Protein AF-A0A9D7VPH3-F1 (afdb_monomer)

Radius of gyration: 13.93 Å; Cα contacts (8 Å, |Δi|>4): 37; chains: 1; bounding box: 43×26×34 Å

Sequence (90 aa):
MGGAAGFEFLKGHIAATMALIHGLIAQNALDRHALDAFFTNYLSELPHTRETLALRLVIDQWRQGLRDGQDEHQLRRHFLEVISGGRQGE

Mean predicted aligned error: 7.59 Å

Foldseek 3Di:
DPDPVVLVVVLVVVLVVLVVVLVCVVVVNDDLVVVLVVLVVVLVPDDPDPVCPLVNVLSVLLSVCSVVVHHSVVSSVVSVCVSVVPPDDD

Solvent-accessible surface area (backbone atoms only — not comparable to full-atom values): 5331 Å² total; per-residue (Å²): 146,60,70,66,64,53,49,54,50,50,51,52,51,52,52,53,51,51,50,51,53,46,54,33,37,76,69,70,75,41,60,70,65,63,50,47,51,49,53,52,53,54,59,69,70,46,72,96,43,83,83,42,45,64,58,50,55,54,51,52,55,48,46,47,32,59,74,70,69,55,53,62,72,60,47,53,50,56,51,52,48,58,67,59,58,76,73,75,79,134

Nearest PDB structures (foldseek):
  8x2q-assembly1_A  TM=3.740E-01  e=5.163E+00  Homo sapiens

Structure (mmCIF, N/CA/C/O backbone):
data_AF-A0A9D7VPH3-F1
#
_entry.id   AF-A0A9D7VPH3-F1
#
loop_
_atom_site.group_PDB
_atom_site.id
_atom_site.type_symbol
_atom_site.label_atom_id
_atom_site.label_alt_id
_atom_site.label_comp_id
_atom_site.label_asym_id
_atom_site.label_entity_id
_atom_site.label_seq_id
_atom_site.pdbx_PDB_ins_code
_atom_site.Cartn_x
_atom_site.Cartn_y
_atom_site.Cartn_z
_atom_site.occupancy
_atom_site.B_iso_or_equiv
_atom_site.auth_seq_id
_atom_site.auth_comp_id
_atom_site.auth_asym_id
_atom_site.auth_atom_id
_atom_site.pdbx_PDB_model_num
ATOM 1 N N . MET A 1 1 ? 16.890 12.005 -22.966 1.00 40.19 1 MET A N 1
ATOM 2 C CA . MET A 1 1 ? 16.797 12.810 -21.725 1.00 40.19 1 MET A CA 1
ATOM 3 C C . MET A 1 1 ? 15.407 12.670 -21.078 1.00 40.19 1 MET A C 1
ATOM 5 O O . MET A 1 1 ? 14.695 13.653 -20.970 1.00 40.19 1 MET A O 1
ATOM 9 N N . GLY A 1 2 ? 14.987 11.461 -20.668 1.00 48.56 2 GLY A N 1
ATOM 10 C CA . GLY A 1 2 ? 13.626 11.235 -20.122 1.00 48.56 2 GLY A CA 1
ATOM 11 C C . GLY A 1 2 ? 13.537 10.336 -18.880 1.00 48.56 2 GLY A C 1
ATOM 12 O O . GLY A 1 2 ? 12.492 10.279 -18.246 1.00 48.56 2 GLY A O 1
ATOM 13 N N . GLY A 1 3 ? 14.627 9.660 -18.493 1.00 53.44 3 GLY A N 1
ATOM 14 C CA . GLY A 1 3 ? 14.592 8.655 -17.421 1.00 53.44 3 GLY A CA 1
ATOM 15 C C . GLY A 1 3 ? 14.480 9.223 -16.002 1.00 53.44 3 GLY A C 1
ATOM 16 O O . GLY A 1 3 ? 13.805 8.635 -15.169 1.00 53.44 3 GLY A O 1
ATOM 17 N N . ALA A 1 4 ? 15.102 10.373 -15.720 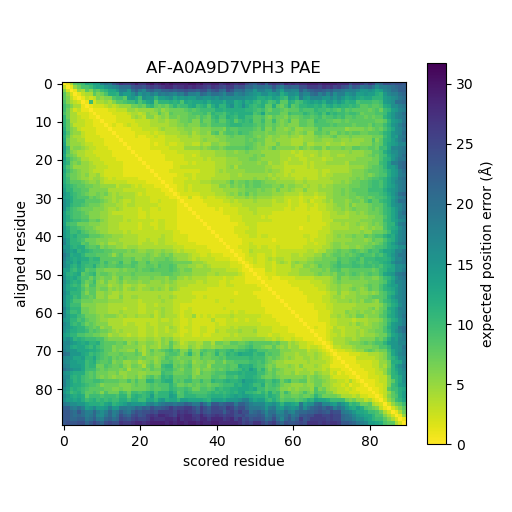1.00 56.44 4 ALA A N 1
ATOM 18 C CA . ALA A 1 4 ? 15.078 10.965 -14.378 1.00 56.44 4 ALA A CA 1
ATOM 19 C C . ALA A 1 4 ? 13.723 11.617 -14.051 1.00 56.44 4 ALA A C 1
ATOM 21 O O . ALA A 1 4 ? 13.161 11.362 -12.993 1.00 56.44 4 ALA A O 1
ATOM 22 N N . ALA A 1 5 ? 13.155 12.390 -14.984 1.00 61.19 5 ALA A N 1
ATOM 23 C CA . ALA A 1 5 ? 11.866 13.054 -14.784 1.00 61.19 5 ALA A CA 1
ATOM 24 C C . ALA A 1 5 ? 10.698 12.057 -14.674 1.00 61.19 5 ALA A C 1
ATOM 26 O O . ALA A 1 5 ? 9.835 12.219 -13.817 1.00 61.19 5 ALA A O 1
ATOM 27 N N . GLY A 1 6 ? 10.696 10.997 -15.494 1.00 62.50 6 GLY A N 1
ATOM 28 C CA . GLY A 1 6 ? 9.684 9.940 -15.404 1.00 62.50 6 GLY A CA 1
ATOM 29 C C . GLY A 1 6 ? 9.754 9.162 -14.087 1.00 62.50 6 GLY A C 1
ATOM 30 O O . GLY A 1 6 ? 8.723 8.828 -13.509 1.00 62.50 6 GLY A O 1
ATOM 31 N N . PHE A 1 7 ? 10.965 8.932 -13.574 1.00 64.69 7 PHE A N 1
ATOM 32 C CA . PHE A 1 7 ? 11.158 8.272 -12.287 1.00 64.69 7 PHE A CA 1
ATOM 33 C C . PHE A 1 7 ? 10.674 9.139 -11.118 1.00 64.69 7 PHE A C 1
ATOM 35 O O . PHE A 1 7 ? 9.910 8.654 -10.292 1.00 64.69 7 PHE A O 1
ATOM 42 N N . GLU A 1 8 ? 11.026 10.427 -11.074 1.00 67.44 8 GLU A N 1
ATOM 43 C CA . GLU A 1 8 ? 10.527 11.349 -10.039 1.00 67.44 8 GLU A CA 1
ATOM 44 C C . GLU A 1 8 ? 8.998 11.521 -10.092 1.00 67.44 8 GLU A C 1
ATOM 46 O O . GLU A 1 8 ? 8.334 11.555 -9.055 1.00 67.44 8 GLU A O 1
ATOM 51 N N . PHE A 1 9 ? 8.410 11.536 -11.291 1.00 69.25 9 PHE A N 1
ATOM 52 C CA . PHE A 1 9 ? 6.956 11.557 -11.464 1.00 69.25 9 PHE A CA 1
ATOM 53 C C . PHE A 1 9 ? 6.277 10.306 -10.887 1.00 69.25 9 PHE A C 1
ATOM 55 O O . PHE A 1 9 ? 5.258 10.419 -10.200 1.00 69.25 9 PHE A O 1
ATOM 62 N N . LEU A 1 10 ? 6.855 9.124 -11.128 1.00 69.81 10 LEU A N 1
ATOM 63 C CA . LEU A 1 10 ? 6.366 7.854 -10.590 1.00 69.81 10 LEU A CA 1
ATOM 64 C C . LEU A 1 10 ? 6.425 7.836 -9.055 1.00 69.81 10 LEU A C 1
ATOM 66 O O . LEU A 1 10 ? 5.451 7.443 -8.412 1.00 69.81 10 LEU A O 1
ATOM 70 N N 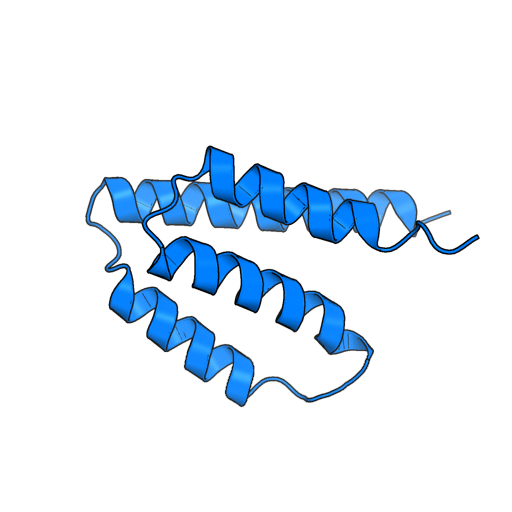. LYS A 1 11 ? 7.519 8.331 -8.459 1.00 69.00 11 LYS A N 1
ATOM 71 C CA . LYS A 1 11 ? 7.631 8.486 -6.998 1.00 69.00 11 LYS A CA 1
ATOM 72 C C . LYS A 1 11 ? 6.538 9.383 -6.439 1.00 69.00 11 LYS A C 1
ATOM 74 O O . LYS A 1 11 ? 5.897 9.020 -5.455 1.00 69.00 11 LYS A O 1
ATOM 79 N N . GLY A 1 12 ? 6.321 10.535 -7.075 1.00 70.12 12 GLY A N 1
ATOM 80 C CA . GLY A 1 12 ? 5.287 11.486 -6.681 1.00 70.12 12 GLY A CA 1
ATOM 81 C C . GLY A 1 12 ? 3.887 10.872 -6.725 1.00 70.12 12 GLY A C 1
ATOM 82 O O . GLY A 1 12 ? 3.125 11.026 -5.773 1.00 70.12 12 GLY A O 1
ATOM 83 N N . HIS A 1 13 ? 3.571 10.115 -7.779 1.00 76.88 13 HIS A N 1
ATOM 84 C CA . HIS A 1 13 ? 2.275 9.442 -7.926 1.00 76.88 13 HIS A CA 1
ATOM 85 C C . HIS A 1 13 ? 2.039 8.373 -6.865 1.00 76.88 13 HIS A C 1
ATOM 87 O O . HIS A 1 13 ? 0.961 8.323 -6.267 1.00 76.88 13 HIS A O 1
ATOM 93 N N . ILE A 1 14 ? 3.045 7.540 -6.597 1.00 72.94 14 ILE A N 1
ATOM 94 C CA . ILE A 1 14 ? 2.936 6.516 -5.560 1.00 72.94 14 ILE A CA 1
ATOM 95 C C . ILE A 1 14 ? 2.779 7.187 -4.191 1.00 72.94 14 ILE A C 1
ATOM 97 O O . ILE A 1 14 ? 1.842 6.864 -3.469 1.00 72.94 14 ILE A O 1
ATOM 101 N N . ALA A 1 15 ? 3.605 8.186 -3.860 1.00 73.56 15 ALA A N 1
ATOM 102 C CA . ALA A 1 15 ? 3.516 8.899 -2.585 1.00 73.56 15 ALA A CA 1
ATOM 103 C C . ALA A 1 15 ? 2.150 9.579 -2.376 1.00 73.56 15 ALA A C 1
ATOM 105 O O . ALA A 1 15 ? 1.593 9.514 -1.281 1.00 73.56 15 ALA A O 1
ATOM 106 N N . ALA A 1 16 ? 1.585 10.201 -3.416 1.00 79.00 16 ALA A N 1
ATOM 107 C CA . ALA A 1 16 ? 0.253 10.802 -3.360 1.00 79.00 16 ALA A CA 1
ATOM 108 C C . ALA A 1 16 ? -0.846 9.750 -3.134 1.00 79.00 16 ALA A C 1
ATOM 110 O O . ALA A 1 16 ? -1.734 9.951 -2.306 1.00 79.00 16 ALA A O 1
ATOM 111 N N . THR A 1 17 ? -0.751 8.610 -3.824 1.00 82.56 17 THR A N 1
ATOM 112 C CA . THR A 1 17 ? -1.689 7.490 -3.664 1.00 82.56 17 THR A CA 1
ATOM 113 C C . THR A 1 17 ? -1.643 6.937 -2.241 1.00 82.56 17 THR A C 1
ATOM 115 O O . THR A 1 17 ? -2.686 6.752 -1.617 1.00 82.56 17 THR A O 1
ATOM 118 N N . MET A 1 18 ? -0.445 6.746 -1.684 1.00 77.31 18 MET A N 1
ATOM 119 C CA . MET A 1 18 ? -0.293 6.238 -0.319 1.00 77.31 18 MET A CA 1
ATOM 120 C C . MET A 1 18 ? -0.832 7.223 0.718 1.00 77.31 18 MET A C 1
ATOM 122 O O . MET A 1 18 ? -1.576 6.819 1.609 1.00 77.31 18 MET A O 1
ATOM 126 N N . ALA A 1 19 ? -0.548 8.518 0.567 1.00 79.81 19 ALA A N 1
ATOM 127 C CA . ALA A 1 19 ? -1.083 9.549 1.455 1.00 79.81 19 ALA A CA 1
ATOM 128 C C . ALA A 1 19 ? -2.619 9.552 1.488 1.00 79.81 19 ALA A C 1
ATOM 130 O O . ALA A 1 19 ? -3.219 9.632 2.561 1.00 79.81 19 ALA A O 1
ATOM 131 N N . LEU A 1 20 ? -3.255 9.411 0.320 1.00 84.12 20 LEU A N 1
ATOM 132 C CA . LEU A 1 20 ? -4.707 9.306 0.212 1.00 84.12 20 LEU A CA 1
ATOM 133 C C . LEU A 1 20 ? -5.234 8.079 0.965 1.00 84.12 20 LEU A C 1
ATOM 135 O O . LEU A 1 20 ? -6.153 8.204 1.771 1.00 84.12 20 LEU A O 1
ATOM 139 N N . ILE A 1 21 ? -4.637 6.907 0.739 1.00 84.38 21 ILE A N 1
ATOM 140 C CA . ILE A 1 21 ? -5.056 5.662 1.391 1.00 84.38 21 ILE A CA 1
ATOM 141 C C . ILE A 1 21 ? -4.919 5.763 2.915 1.00 84.38 21 ILE A C 1
ATOM 143 O O . ILE A 1 21 ? -5.842 5.389 3.637 1.00 84.38 21 ILE A O 1
ATOM 147 N N . HIS A 1 22 ? -3.824 6.336 3.418 1.00 80.75 22 HIS A N 1
ATOM 148 C CA . HIS A 1 22 ? -3.659 6.588 4.850 1.00 80.75 22 HIS A CA 1
ATOM 149 C C . HIS A 1 22 ? -4.724 7.536 5.408 1.00 80.75 22 HIS A C 1
ATOM 151 O O . HIS A 1 22 ? -5.279 7.266 6.472 1.00 80.75 22 HIS A O 1
ATOM 157 N N . GLY A 1 23 ? -5.053 8.609 4.683 1.00 84.06 23 GLY A N 1
ATOM 158 C CA . GLY A 1 23 ? -6.133 9.521 5.058 1.00 84.06 23 GLY A CA 1
ATOM 159 C C . GLY A 1 23 ? -7.501 8.836 5.121 1.00 84.06 23 GLY A C 1
ATOM 160 O O . GLY A 1 23 ? -8.297 9.141 6.008 1.00 84.06 23 GLY A O 1
ATOM 161 N N . LEU A 1 24 ? -7.769 7.887 4.221 1.00 88.12 24 LEU A N 1
ATOM 162 C CA . LEU A 1 24 ? -8.999 7.093 4.223 1.00 88.12 24 LEU A CA 1
ATOM 163 C C . LEU A 1 24 ? -9.039 6.091 5.387 1.00 88.12 24 LEU A C 1
ATOM 165 O O . LEU A 1 24 ? -10.079 5.955 6.029 1.00 88.12 24 LEU A O 1
ATOM 169 N N . ILE A 1 25 ? -7.915 5.444 5.713 1.00 85.12 25 ILE A N 1
ATOM 170 C CA . ILE A 1 25 ? -7.805 4.568 6.893 1.00 85.12 25 ILE A CA 1
ATOM 171 C C . ILE A 1 25 ? -8.033 5.374 8.181 1.00 85.12 25 ILE A C 1
ATOM 173 O O . ILE A 1 25 ? -8.798 4.950 9.042 1.00 85.12 25 ILE A O 1
ATOM 177 N N . ALA A 1 26 ? -7.422 6.558 8.310 1.00 84.94 26 ALA A N 1
ATOM 178 C CA . ALA A 1 26 ? -7.567 7.415 9.491 1.00 84.94 26 ALA A CA 1
ATOM 179 C C . ALA A 1 26 ? -9.013 7.896 9.716 1.00 84.94 26 ALA A C 1
ATOM 181 O O . ALA A 1 26 ? -9.424 8.125 10.851 1.00 84.94 26 ALA A O 1
ATOM 182 N N . GLN A 1 27 ? -9.792 8.018 8.640 1.00 89.31 27 GLN A N 1
ATOM 183 C CA . GLN A 1 27 ? -11.222 8.341 8.675 1.00 89.31 27 GLN A CA 1
ATOM 184 C C . GLN A 1 27 ? -12.116 7.098 8.821 1.00 89.31 27 GLN A C 1
ATOM 186 O O . GLN A 1 27 ? -13.336 7.209 8.720 1.00 89.31 27 GLN A O 1
ATOM 191 N N . ASN A 1 28 ? -11.525 5.917 9.037 1.00 87.62 28 ASN A N 1
ATOM 192 C CA . ASN A 1 28 ? -12.211 4.627 9.097 1.00 87.62 28 ASN A CA 1
ATOM 193 C C . ASN A 1 28 ? -13.040 4.306 7.832 1.00 87.62 28 ASN A C 1
ATOM 195 O O . ASN A 1 28 ? -14.003 3.545 7.883 1.00 87.62 28 ASN A O 1
ATOM 199 N N . ALA A 1 29 ? -12.675 4.906 6.693 1.00 91.31 29 ALA A N 1
ATOM 200 C CA . ALA A 1 29 ? -13.316 4.691 5.396 1.00 91.31 29 ALA A CA 1
ATOM 201 C C . ALA A 1 29 ? -12.741 3.473 4.655 1.00 91.31 29 ALA A C 1
ATOM 203 O O . ALA A 1 29 ? -13.378 2.943 3.747 1.00 91.31 29 ALA A O 1
ATOM 204 N N . LEU A 1 30 ? -11.539 3.031 5.037 1.00 87.75 30 LEU A N 1
ATOM 205 C CA . LEU A 1 30 ? -10.900 1.814 4.544 1.00 87.75 30 LEU A CA 1
ATOM 206 C C . LEU A 1 30 ? -10.422 0.960 5.716 1.00 87.75 30 LEU A C 1
ATOM 208 O O . LEU A 1 30 ? -9.722 1.452 6.601 1.00 87.75 30 LEU A O 1
ATOM 212 N N . ASP A 1 31 ? -10.758 -0.329 5.677 1.00 87.44 31 ASP A N 1
ATOM 213 C CA . ASP A 1 31 ? -10.230 -1.309 6.618 1.00 87.44 31 ASP A CA 1
ATOM 214 C C . ASP A 1 31 ? -8.812 -1.738 6.221 1.00 87.44 31 ASP A C 1
ATOM 216 O O . ASP A 1 31 ? -8.525 -2.094 5.073 1.00 87.44 31 ASP A O 1
ATOM 220 N N . ARG A 1 32 ? -7.915 -1.715 7.204 1.00 85.69 32 ARG A N 1
ATOM 221 C CA . ARG A 1 32 ? -6.486 -1.963 7.008 1.00 85.69 32 ARG A CA 1
ATOM 222 C C . ARG A 1 32 ? -6.193 -3.417 6.632 1.00 85.69 32 ARG A C 1
ATOM 224 O O . ARG A 1 32 ? -5.295 -3.664 5.828 1.00 85.69 32 ARG A O 1
ATOM 231 N N . HIS A 1 33 ? -6.954 -4.365 7.176 1.00 87.19 33 HIS A N 1
ATOM 232 C CA . HIS A 1 33 ? -6.782 -5.790 6.892 1.00 87.19 33 HIS A CA 1
ATOM 233 C C . HIS A 1 33 ? -7.332 -6.164 5.514 1.00 87.19 33 HIS A C 1
ATOM 235 O O . HIS A 1 33 ? -6.669 -6.880 4.765 1.00 87.19 33 HIS A O 1
ATOM 241 N N . ALA A 1 34 ? -8.498 -5.634 5.145 1.00 89.94 34 ALA A N 1
ATOM 242 C CA . ALA A 1 34 ? -9.081 -5.787 3.818 1.00 89.94 34 ALA A CA 1
ATOM 243 C C . ALA A 1 34 ? -8.147 -5.234 2.734 1.00 89.94 34 ALA A C 1
ATOM 245 O O . ALA A 1 34 ? -7.970 -5.851 1.683 1.00 89.94 34 ALA A O 1
ATOM 246 N N . LEU A 1 35 ? -7.500 -4.100 3.0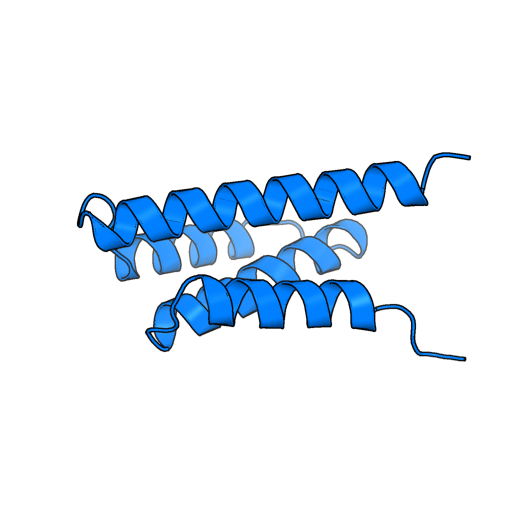10 1.00 88.81 35 LEU A N 1
ATOM 247 C CA . LEU A 1 35 ? -6.532 -3.500 2.106 1.00 88.81 35 LEU A CA 1
ATOM 248 C C . LEU A 1 35 ? -5.265 -4.361 1.943 1.00 88.81 35 LEU A C 1
ATOM 250 O O . LEU A 1 35 ? -4.826 -4.592 0.818 1.00 88.81 35 LEU A O 1
ATOM 254 N N . ASP A 1 36 ? -4.692 -4.885 3.031 1.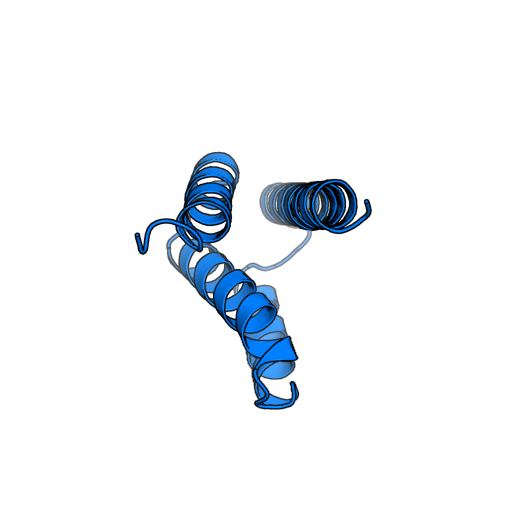00 89.19 36 ASP A N 1
ATOM 255 C CA . ASP A 1 36 ? -3.557 -5.817 2.938 1.00 89.19 36 ASP A CA 1
ATOM 256 C C . ASP A 1 36 ? -3.927 -7.095 2.164 1.00 89.19 36 ASP A C 1
ATOM 258 O O . ASP A 1 36 ? -3.158 -7.561 1.318 1.00 89.19 36 ASP A O 1
ATOM 262 N N . ALA A 1 37 ? -5.126 -7.639 2.387 1.00 90.94 37 ALA A N 1
ATOM 263 C CA . ALA A 1 37 ? -5.630 -8.788 1.639 1.00 90.94 37 ALA A CA 1
ATOM 264 C C . ALA A 1 37 ? -5.753 -8.483 0.135 1.00 90.94 37 ALA A C 1
ATOM 266 O O . ALA A 1 37 ? -5.309 -9.285 -0.689 1.00 90.94 37 ALA A O 1
ATOM 267 N N . PHE A 1 38 ? -6.264 -7.301 -0.226 1.00 91.06 38 PHE A N 1
ATOM 268 C CA . PHE A 1 38 ? -6.321 -6.847 -1.616 1.00 91.06 38 PHE A CA 1
ATOM 269 C C . PHE A 1 38 ? -4.932 -6.836 -2.264 1.00 91.06 38 PHE A C 1
ATOM 271 O O . PHE A 1 38 ? -4.744 -7.443 -3.318 1.00 91.06 38 PHE A O 1
ATOM 278 N N . PHE A 1 39 ? -3.935 -6.213 -1.625 1.00 89.75 39 PHE A N 1
ATOM 279 C CA . PHE A 1 39 ? -2.585 -6.165 -2.196 1.00 89.75 39 PHE A CA 1
ATOM 280 C C . PHE A 1 39 ? -1.904 -7.531 -2.232 1.00 89.75 39 PHE A C 1
ATOM 282 O O . PHE A 1 39 ? -1.122 -7.794 -3.142 1.00 89.75 39 PHE A O 1
ATOM 289 N N . THR A 1 40 ? -2.229 -8.420 -1.292 1.00 91.1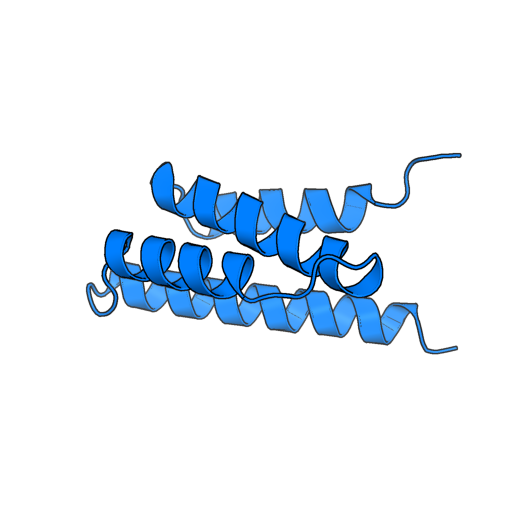2 40 THR A N 1
ATOM 290 C CA . THR A 1 40 ? -1.779 -9.818 -1.328 1.00 91.12 40 THR A CA 1
ATOM 291 C C . THR A 1 40 ? -2.246 -10.510 -2.608 1.00 91.12 40 THR A C 1
ATOM 293 O O . THR A 1 40 ? -1.433 -11.127 -3.293 1.00 91.12 40 THR A O 1
ATOM 296 N N . ASN A 1 41 ? -3.532 -10.373 -2.948 1.00 93.56 41 ASN A N 1
ATOM 297 C CA . ASN A 1 41 ? -4.096 -10.960 -4.163 1.00 93.56 41 ASN A CA 1
ATOM 298 C C . ASN A 1 41 ? -3.574 -10.270 -5.432 1.00 93.56 41 ASN A C 1
ATOM 300 O O . ASN A 1 41 ? -3.196 -10.920 -6.397 1.00 93.56 41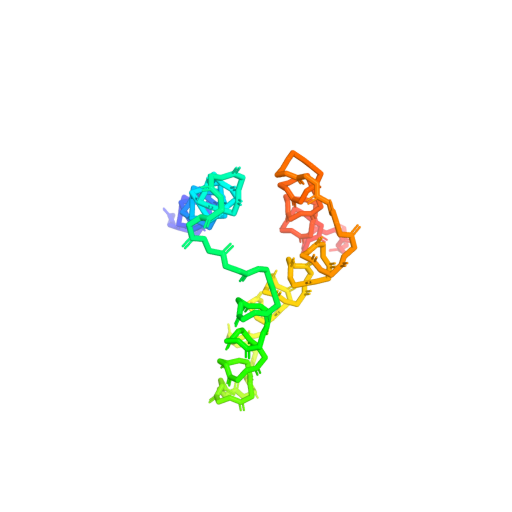 ASN A O 1
ATOM 304 N N . TYR A 1 42 ? -3.468 -8.943 -5.417 1.00 89.69 42 TYR A N 1
ATOM 305 C CA . TYR A 1 42 ? -2.897 -8.203 -6.540 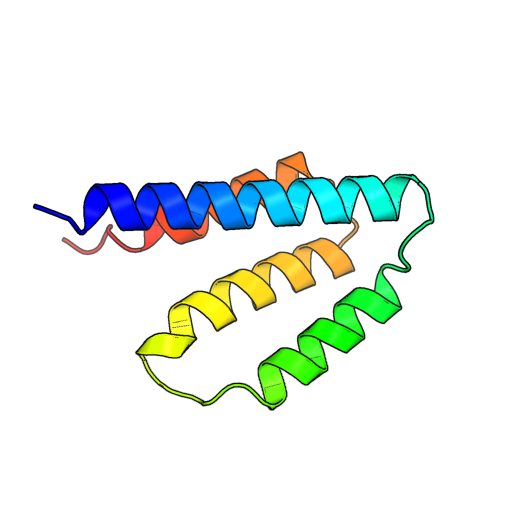1.00 89.69 42 TYR A CA 1
ATOM 306 C C . TYR A 1 42 ? -1.462 -8.657 -6.869 1.00 89.69 42 TYR A C 1
ATOM 308 O O . TYR A 1 42 ? -1.104 -8.844 -8.031 1.00 89.69 42 TYR A O 1
ATOM 316 N N . LEU A 1 43 ? -0.628 -8.870 -5.846 1.00 89.31 43 LEU A N 1
ATOM 317 C CA . LEU A 1 43 ? 0.756 -9.312 -6.026 1.00 89.31 43 LEU A CA 1
ATOM 318 C C . LEU A 1 43 ? 0.887 -10.771 -6.475 1.00 89.31 43 LEU A C 1
ATOM 320 O O . LEU A 1 43 ? 1.875 -11.098 -7.146 1.00 89.31 43 LEU A O 1
ATOM 324 N N . SER A 1 44 ? -0.060 -11.643 -6.113 1.00 90.44 44 SER A N 1
ATOM 325 C CA . SER A 1 44 ? -0.064 -13.036 -6.574 1.00 90.44 44 SER A CA 1
ATOM 326 C C . SER A 1 44 ? -0.432 -13.147 -8.057 1.00 90.44 44 SER A C 1
ATOM 328 O O . SER A 1 44 ? 0.107 -14.011 -8.746 1.00 90.44 44 SER A O 1
ATOM 330 N N . GLU A 1 45 ? -1.282 -12.247 -8.558 1.00 91.50 45 GLU A N 1
ATOM 331 C CA . GLU A 1 45 ? -1.695 -12.178 -9.968 1.00 91.50 45 GLU A CA 1
ATOM 332 C C . GLU A 1 45 ? -0.680 -11.462 -10.869 1.00 91.50 45 GLU A C 1
ATOM 334 O O . GLU A 1 45 ? -0.658 -11.663 -12.086 1.00 91.50 45 GLU A O 1
ATOM 339 N N . LEU A 1 46 ? 0.183 -10.627 -10.289 1.00 87.38 46 LEU A N 1
ATOM 340 C CA . LEU A 1 46 ? 1.201 -9.910 -11.042 1.00 87.38 46 LEU A CA 1
ATOM 341 C C . LEU A 1 46 ? 2.170 -10.920 -11.713 1.00 87.38 46 LEU A C 1
ATOM 343 O O . LEU A 1 46 ? 2.555 -11.916 -11.090 1.00 87.38 46 LEU A O 1
ATOM 347 N N . PRO A 1 47 ? 2.636 -10.698 -12.957 1.00 89.00 47 PRO A N 1
ATOM 348 C CA . PRO A 1 47 ? 3.688 -11.522 -13.557 1.00 89.00 47 PRO A CA 1
ATOM 349 C C . PRO A 1 47 ? 4.996 -11.436 -12.763 1.00 89.00 47 PRO A C 1
ATOM 351 O O . PRO A 1 47 ? 5.287 -10.411 -12.153 1.00 89.00 47 PRO A O 1
ATOM 354 N N . HIS A 1 48 ? 5.800 -12.500 -12.727 1.00 86.56 48 HIS A N 1
ATOM 355 C CA . HIS A 1 48 ? 7.093 -12.505 -12.025 1.00 86.56 48 HIS A CA 1
ATOM 356 C C . HIS A 1 48 ? 8.227 -12.157 -13.000 1.00 86.56 48 HIS A C 1
ATOM 358 O O . HIS A 1 48 ? 8.967 -13.029 -13.451 1.00 86.56 48 HIS A O 1
ATOM 364 N N . THR A 1 49 ? 8.348 -10.875 -13.358 1.00 86.56 49 THR A N 1
ATOM 365 C CA . THR A 1 49 ? 9.366 -10.374 -14.303 1.00 86.56 49 THR A CA 1
ATOM 366 C C . THR A 1 49 ? 10.252 -9.297 -13.675 1.00 86.56 49 THR A C 1
ATOM 368 O O . THR A 1 49 ? 9.870 -8.649 -12.698 1.00 86.56 49 THR A O 1
ATOM 371 N N . ARG A 1 50 ? 11.431 -9.045 -14.266 1.00 78.62 50 ARG A N 1
ATOM 372 C CA . ARG A 1 50 ? 12.322 -7.944 -13.845 1.00 78.62 50 ARG A CA 1
ATOM 373 C C . ARG A 1 50 ? 11.632 -6.578 -13.877 1.00 78.62 50 ARG A C 1
ATOM 375 O O . ARG A 1 50 ? 11.903 -5.748 -13.019 1.00 78.62 50 ARG A O 1
ATOM 382 N N . GLU A 1 51 ? 10.724 -6.370 -14.825 1.00 78.06 51 GLU A N 1
ATOM 383 C CA . GLU A 1 51 ? 9.954 -5.128 -14.965 1.00 78.06 51 GLU A CA 1
ATOM 384 C C . GLU A 1 51 ? 8.989 -4.925 -13.789 1.00 78.06 51 GLU A C 1
ATOM 386 O O . GLU A 1 51 ? 8.847 -3.819 -13.276 1.00 78.06 51 GLU A O 1
ATOM 391 N N . THR A 1 52 ? 8.372 -6.008 -13.309 1.00 81.19 52 THR A N 1
ATOM 392 C CA . THR A 1 52 ? 7.434 -5.968 -12.174 1.00 81.19 52 THR A CA 1
ATOM 393 C C . THR A 1 52 ? 8.109 -5.965 -10.802 1.00 81.19 52 THR A C 1
ATOM 395 O O . THR A 1 52 ? 7.465 -5.640 -9.807 1.00 81.19 52 THR A O 1
ATOM 398 N N . LEU A 1 53 ? 9.397 -6.320 -10.721 1.00 81.31 53 LEU A N 1
ATOM 399 C CA . LEU A 1 53 ? 10.112 -6.491 -9.454 1.00 81.31 53 LEU A CA 1
ATOM 400 C C . LEU A 1 53 ? 10.097 -5.218 -8.599 1.00 81.31 53 LEU A C 1
ATOM 402 O O . LEU A 1 53 ? 9.838 -5.288 -7.401 1.00 81.31 53 LEU A O 1
ATOM 406 N N . ALA A 1 54 ? 10.323 -4.057 -9.215 1.00 75.25 54 ALA A N 1
ATOM 407 C CA . ALA A 1 54 ? 10.310 -2.780 -8.504 1.00 75.25 54 ALA A CA 1
ATOM 408 C C . ALA A 1 54 ? 8.933 -2.483 -7.885 1.00 75.25 54 ALA A C 1
ATOM 410 O O . ALA A 1 54 ? 8.851 -2.064 -6.732 1.00 75.25 54 ALA A O 1
ATOM 411 N N . LEU A 1 55 ? 7.852 -2.756 -8.624 1.00 78.25 55 LEU A N 1
ATOM 412 C CA . LEU A 1 55 ? 6.484 -2.578 -8.135 1.00 78.25 55 LEU A CA 1
ATOM 413 C C . LEU A 1 55 ? 6.175 -3.528 -6.971 1.00 78.25 55 LEU A C 1
ATOM 415 O O . LEU A 1 55 ? 5.585 -3.106 -5.980 1.00 78.25 55 LEU A O 1
ATOM 419 N N . ARG A 1 56 ? 6.617 -4.789 -7.062 1.00 86.56 56 ARG A N 1
ATOM 420 C CA . ARG A 1 56 ? 6.455 -5.778 -5.985 1.00 86.56 56 ARG A CA 1
ATOM 421 C C . ARG A 1 56 ? 7.113 -5.320 -4.692 1.00 86.56 56 ARG A C 1
ATOM 423 O O . ARG A 1 56 ? 6.447 -5.279 -3.667 1.00 86.56 56 ARG A O 1
ATOM 430 N N . LEU A 1 57 ? 8.381 -4.908 -4.762 1.00 82.94 57 LEU A N 1
ATOM 431 C CA . LEU A 1 57 ? 9.139 -4.450 -3.593 1.00 82.94 57 LEU A CA 1
ATOM 432 C C . LEU A 1 57 ? 8.471 -3.254 -2.906 1.00 82.94 57 LEU A C 1
ATOM 434 O O . LEU A 1 57 ? 8.358 -3.228 -1.682 1.00 82.94 57 LEU A O 1
ATOM 438 N N . VAL A 1 58 ? 7.990 -2.291 -3.696 1.00 78.81 58 VAL A N 1
ATOM 439 C CA . VAL A 1 58 ? 7.267 -1.119 -3.188 1.00 78.81 58 VAL A CA 1
ATOM 440 C C . VAL A 1 58 ? 5.999 -1.525 -2.438 1.00 78.81 58 VAL A C 1
ATOM 442 O O . VAL A 1 58 ? 5.765 -1.059 -1.323 1.00 78.81 58 VAL A O 1
ATOM 445 N N . ILE A 1 59 ? 5.176 -2.385 -3.041 1.00 84.06 59 ILE A N 1
ATOM 446 C CA . ILE A 1 59 ? 3.904 -2.795 -2.439 1.00 84.06 59 ILE A CA 1
ATOM 447 C C . ILE A 1 59 ? 4.155 -3.666 -1.206 1.00 84.06 59 ILE A C 1
ATOM 449 O O . ILE A 1 59 ? 3.475 -3.480 -0.202 1.00 84.06 59 ILE A O 1
ATOM 453 N N . ASP A 1 60 ? 5.133 -4.572 -1.237 1.00 87.06 60 ASP A N 1
ATOM 454 C CA . ASP A 1 60 ? 5.457 -5.431 -0.095 1.00 87.06 60 ASP A CA 1
ATOM 455 C C . ASP A 1 60 ? 5.934 -4.632 1.118 1.00 87.06 60 ASP A C 1
ATOM 457 O O . ASP A 1 60 ? 5.455 -4.863 2.230 1.00 87.06 60 ASP A O 1
ATOM 461 N N . GLN A 1 61 ? 6.813 -3.646 0.924 1.00 81.56 61 GLN A N 1
ATOM 462 C CA . GLN A 1 61 ? 7.254 -2.800 2.031 1.00 81.56 61 GLN A CA 1
ATOM 463 C C . GLN A 1 61 ? 6.102 -1.978 2.611 1.00 81.56 61 GLN A C 1
ATOM 465 O O . GLN A 1 61 ? 5.978 -1.834 3.828 1.00 81.56 61 GLN A O 1
ATOM 470 N N . TRP A 1 62 ? 5.230 -1.456 1.752 1.00 83.19 62 TRP A N 1
ATOM 471 C CA . TRP A 1 62 ? 4.097 -0.682 2.228 1.00 83.19 62 TRP A CA 1
ATOM 472 C C . TRP A 1 62 ? 3.053 -1.553 2.941 1.00 83.19 62 TRP A C 1
ATOM 474 O O . TRP A 1 62 ? 2.574 -1.169 4.007 1.00 83.19 62 TRP A O 1
ATOM 484 N N . ARG A 1 63 ? 2.775 -2.767 2.448 1.00 87.75 63 ARG A N 1
ATOM 485 C CA . ARG A 1 63 ? 1.961 -3.768 3.161 1.00 87.75 63 ARG A CA 1
ATOM 486 C C . ARG A 1 63 ? 2.530 -4.099 4.533 1.00 87.75 63 ARG A C 1
ATOM 488 O O . ARG A 1 63 ? 1.770 -4.229 5.488 1.00 87.75 63 ARG A O 1
ATOM 495 N N . GLN A 1 64 ? 3.851 -4.217 4.647 1.00 86.56 64 GLN A N 1
ATOM 496 C CA . GLN A 1 64 ? 4.494 -4.451 5.935 1.00 86.56 64 GLN A CA 1
ATOM 497 C C . GLN A 1 64 ? 4.213 -3.297 6.903 1.00 86.56 64 GLN A C 1
ATOM 499 O O . GLN A 1 64 ? 3.725 -3.535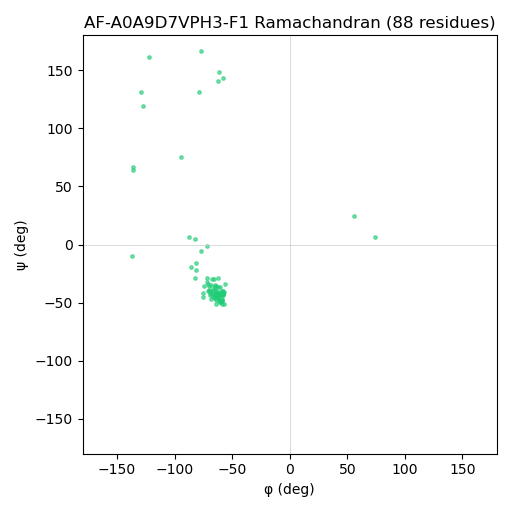 8.004 1.00 86.56 64 GLN A O 1
ATOM 504 N N . GLY A 1 65 ? 4.384 -2.043 6.477 1.00 83.56 65 GLY A N 1
ATOM 505 C CA . GLY A 1 65 ? 4.030 -0.912 7.334 1.00 83.56 65 GLY A CA 1
ATOM 506 C C . GLY A 1 65 ? 2.529 -0.807 7.610 1.00 83.56 65 GLY A C 1
ATOM 507 O O . GLY A 1 65 ? 2.148 -0.404 8.709 1.00 83.56 65 GLY A O 1
ATOM 508 N N . LEU A 1 66 ? 1.654 -1.249 6.692 1.00 82.12 66 LEU A N 1
ATOM 509 C CA . LEU A 1 66 ? 0.240 -1.473 7.000 1.00 82.12 66 LEU A CA 1
ATOM 510 C C . LEU A 1 66 ? 0.095 -2.507 8.133 1.00 82.12 66 LEU A C 1
ATOM 512 O O . LEU A 1 66 ? -0.572 -2.238 9.116 1.00 82.12 66 LEU A O 1
ATOM 516 N N . ARG A 1 67 ? 0.749 -3.656 8.118 1.00 86.44 67 ARG A N 1
ATOM 517 C CA . ARG A 1 67 ? 0.606 -4.618 9.230 1.00 86.44 67 ARG A CA 1
ATOM 518 C C . ARG A 1 67 ? 1.140 -4.093 10.562 1.00 86.44 67 ARG A C 1
ATOM 520 O O . ARG A 1 67 ? 0.524 -4.330 11.596 1.00 86.44 67 ARG A O 1
ATOM 527 N N . ASP A 1 68 ? 2.209 -3.310 10.515 1.00 86.00 68 ASP A N 1
ATOM 528 C CA . ASP A 1 68 ? 2.926 -2.838 11.703 1.00 86.00 68 ASP A CA 1
ATOM 529 C C . ASP A 1 68 ? 2.293 -1.606 12.366 1.00 86.00 68 ASP A C 1
ATOM 531 O O . ASP A 1 68 ? 2.852 -1.038 13.302 1.00 86.00 68 ASP A O 1
ATOM 535 N N . GLY A 1 69 ? 1.135 -1.141 11.892 1.00 81.50 69 GLY A N 1
ATOM 536 C CA . GLY A 1 69 ? 0.487 0.028 12.488 1.00 81.50 69 GLY A CA 1
ATOM 537 C C . GLY A 1 69 ? 1.165 1.364 12.153 1.00 81.50 69 GLY A C 1
ATOM 538 O O . GLY A 1 69 ? 0.724 2.389 12.662 1.00 81.50 69 GLY A O 1
ATOM 539 N N . GLN A 1 70 ? 2.172 1.385 11.268 1.00 80.75 70 GLN A N 1
ATOM 540 C CA . GLN A 1 70 ? 2.938 2.591 10.935 1.00 80.75 70 GLN A CA 1
ATOM 541 C C . GLN A 1 70 ? 2.046 3.723 10.408 1.00 80.75 70 GLN A C 1
ATOM 543 O O . GLN A 1 70 ? 1.066 3.480 9.690 1.00 80.75 70 GLN A O 1
ATOM 548 N N . ASP A 1 71 ? 2.406 4.954 10.780 1.00 72.94 71 ASP A N 1
ATOM 549 C CA . ASP A 1 71 ? 1.802 6.171 10.244 1.00 72.94 71 ASP A CA 1
ATOM 550 C C . ASP A 1 71 ? 2.325 6.496 8.831 1.00 72.94 71 ASP A C 1
ATOM 552 O O . ASP A 1 71 ? 3.321 5.943 8.352 1.00 72.94 71 ASP A O 1
ATOM 556 N N . GLU A 1 72 ? 1.632 7.409 8.152 1.00 71.00 72 GLU A N 1
ATOM 557 C CA . GLU A 1 72 ? 1.928 7.816 6.774 1.00 71.00 72 GLU A CA 1
ATOM 558 C C . GLU A 1 72 ? 3.356 8.354 6.603 1.00 71.00 72 GLU A C 1
ATOM 560 O O . GLU A 1 72 ? 4.035 8.026 5.628 1.00 71.00 72 GLU A O 1
ATOM 565 N N . HIS A 1 73 ? 3.845 9.136 7.566 1.00 69.56 73 HIS A N 1
ATOM 566 C CA . HIS A 1 73 ? 5.161 9.761 7.4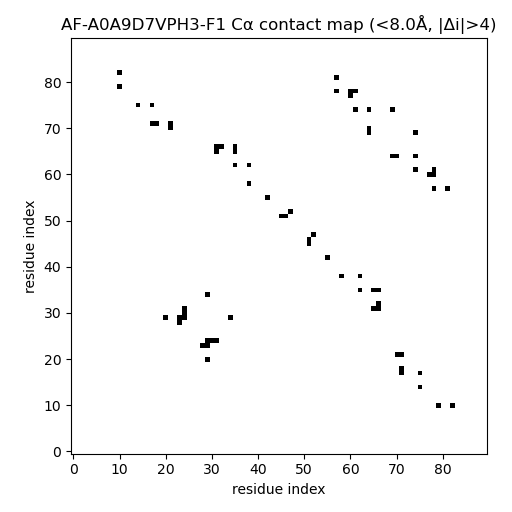95 1.00 69.56 73 HIS A CA 1
ATOM 567 C C . HIS A 1 73 ? 6.292 8.737 7.641 1.00 69.56 73 HIS A C 1
ATOM 569 O O . HIS A 1 73 ? 7.360 8.892 7.038 1.00 69.56 73 HIS A O 1
ATOM 575 N N . GLN A 1 74 ? 6.085 7.689 8.437 1.00 72.69 74 GLN A N 1
ATOM 576 C CA . GLN A 1 74 ? 7.025 6.576 8.580 1.00 72.69 74 GLN A CA 1
ATOM 577 C C . GLN A 1 74 ? 7.095 5.731 7.307 1.00 72.69 74 GLN A C 1
ATOM 579 O O . GLN A 1 74 ? 8.194 5.418 6.839 1.00 72.69 74 GLN A O 1
ATOM 584 N N . LEU A 1 75 ? 5.940 5.434 6.712 1.00 70.00 75 LEU A N 1
ATOM 585 C CA . LEU A 1 75 ? 5.839 4.667 5.473 1.00 70.00 75 LEU A CA 1
ATOM 586 C C . LEU A 1 75 ? 6.415 5.419 4.274 1.00 70.00 75 LEU A C 1
ATOM 588 O O . LEU A 1 75 ? 7.181 4.850 3.498 1.00 70.00 75 LEU A O 1
ATOM 592 N N . ARG A 1 76 ? 6.128 6.721 4.163 1.00 68.44 76 ARG A N 1
ATOM 593 C CA . ARG A 1 76 ? 6.700 7.589 3.129 1.00 68.44 76 ARG A CA 1
ATOM 594 C C . ARG A 1 76 ? 8.226 7.629 3.200 1.00 68.44 76 ARG A C 1
ATOM 596 O O . ARG A 1 76 ? 8.871 7.576 2.156 1.00 68.44 76 ARG A O 1
ATOM 603 N N . ARG A 1 77 ? 8.811 7.717 4.401 1.00 71.50 77 ARG A N 1
ATOM 604 C CA . ARG A 1 77 ? 10.275 7.713 4.573 1.00 71.50 77 ARG A CA 1
ATOM 605 C C . ARG A 1 77 ? 10.902 6.393 4.124 1.00 71.50 77 ARG A C 1
ATOM 607 O O . ARG A 1 77 ? 11.774 6.432 3.264 1.00 71.50 77 ARG A O 1
ATOM 614 N N . HIS A 1 78 ? 10.399 5.255 4.606 1.00 67.75 78 HIS A N 1
ATOM 615 C CA . HIS A 1 78 ? 10.895 3.929 4.203 1.00 67.75 78 HIS A CA 1
ATOM 616 C C . HIS A 1 78 ? 10.799 3.713 2.688 1.00 67.75 78 HIS A C 1
ATOM 618 O O . HIS A 1 78 ? 11.741 3.247 2.050 1.00 67.75 78 HIS A O 1
ATOM 624 N N . PHE A 1 79 ? 9.676 4.123 2.101 1.00 67.44 79 PHE A N 1
ATOM 625 C CA . PHE A 1 79 ? 9.450 4.058 0.665 1.00 67.44 79 PHE A CA 1
ATOM 626 C C . PHE A 1 79 ? 10.464 4.899 -0.129 1.00 67.44 79 PHE A C 1
ATOM 628 O O . PHE A 1 79 ? 11.051 4.419 -1.102 1.00 67.44 79 PHE A O 1
ATOM 635 N N . LEU A 1 80 ? 10.701 6.150 0.281 1.00 67.12 80 LEU A N 1
ATOM 636 C CA . LEU A 1 80 ? 11.681 7.022 -0.370 1.00 67.12 80 LEU A CA 1
ATOM 637 C C . LEU A 1 80 ? 13.107 6.478 -0.236 1.00 67.12 80 LEU A C 1
ATOM 639 O O . LEU A 1 80 ? 13.883 6.603 -1.183 1.00 67.12 80 LEU A O 1
ATOM 643 N N . GLU A 1 81 ? 13.442 5.850 0.889 1.00 67.06 81 GLU A N 1
ATOM 644 C CA . GLU A 1 81 ? 14.731 5.192 1.108 1.00 67.06 81 GLU A CA 1
ATOM 645 C C . GLU A 1 81 ? 14.924 3.992 0.176 1.00 67.06 81 GLU A C 1
ATOM 647 O O . GLU A 1 81 ? 15.959 3.911 -0.481 1.00 67.06 81 GLU A O 1
ATOM 652 N N . VAL A 1 82 ? 13.928 3.113 0.013 1.00 63.34 82 VAL A N 1
ATOM 653 C CA . VAL A 1 82 ? 14.021 1.961 -0.910 1.00 63.34 82 VAL A CA 1
ATOM 654 C C . VAL A 1 82 ? 14.159 2.398 -2.359 1.00 63.34 82 VAL A C 1
ATOM 656 O O . VAL A 1 82 ? 14.950 1.842 -3.122 1.00 63.34 82 VAL A O 1
ATOM 659 N N . ILE A 1 83 ? 13.429 3.436 -2.745 1.00 62.53 83 ILE A N 1
ATOM 660 C CA . ILE A 1 83 ? 13.516 3.980 -4.093 1.00 62.53 83 ILE A CA 1
ATOM 661 C C . ILE A 1 83 ? 14.851 4.697 -4.343 1.00 62.53 83 ILE A C 1
ATOM 663 O O . ILE A 1 83 ? 15.371 4.654 -5.461 1.00 62.53 83 ILE A O 1
ATOM 667 N N . SER A 1 84 ? 15.403 5.374 -3.335 1.00 61.56 84 SER A N 1
ATOM 668 C CA . SER A 1 84 ? 16.664 6.117 -3.459 1.00 61.56 84 SER A CA 1
ATOM 669 C C . SER A 1 84 ? 17.893 5.209 -3.310 1.00 61.56 84 SER A C 1
ATOM 671 O O . SER A 1 84 ? 18.916 5.465 -3.938 1.00 61.56 84 SER A O 1
ATOM 673 N N . GLY A 1 85 ? 17.780 4.114 -2.553 1.00 51.50 85 GLY A N 1
ATOM 674 C CA . GLY A 1 85 ? 18.829 3.118 -2.306 1.00 51.50 85 GLY A CA 1
ATOM 675 C C . GLY A 1 85 ? 19.070 2.127 -3.451 1.00 51.50 85 GLY A C 1
ATOM 676 O O . GLY A 1 85 ? 20.034 1.371 -3.410 1.00 51.50 85 GLY A O 1
ATOM 677 N N . GLY A 1 86 ? 18.260 2.155 -4.517 1.00 47.12 86 GLY A N 1
ATOM 678 C CA . GLY A 1 86 ? 18.450 1.320 -5.715 1.00 47.12 86 GLY A CA 1
ATOM 679 C C . GLY A 1 86 ? 19.631 1.716 -6.620 1.00 47.12 86 GLY A C 1
ATOM 680 O O . GLY A 1 86 ? 19.859 1.067 -7.639 1.00 47.12 86 GLY A O 1
ATOM 681 N N . ARG A 1 87 ? 20.375 2.779 -6.280 1.00 44.97 87 ARG A N 1
ATOM 682 C CA . ARG A 1 87 ? 21.644 3.181 -6.916 1.00 44.97 87 ARG A CA 1
ATOM 683 C C . ARG A 1 87 ? 22.683 3.572 -5.861 1.00 44.97 87 ARG A C 1
ATOM 685 O O . ARG A 1 87 ? 23.098 4.721 -5.796 1.00 44.97 87 ARG A O 1
ATOM 692 N N . GLN A 1 88 ? 23.095 2.623 -5.030 1.00 39.50 88 GLN A N 1
ATOM 693 C CA . GLN A 1 88 ? 24.415 2.662 -4.389 1.00 39.50 88 GLN A CA 1
ATOM 694 C C . GLN A 1 88 ? 25.036 1.266 -4.464 1.00 39.50 88 GLN A C 1
ATOM 696 O O . GLN A 1 88 ? 25.178 0.549 -3.480 1.00 39.50 88 GLN A O 1
ATOM 701 N N . GLY A 1 89 ? 25.332 0.867 -5.695 1.00 46.16 89 GLY A N 1
ATOM 702 C CA . GLY A 1 89 ? 26.367 -0.100 -6.013 1.00 46.16 89 GLY A CA 1
ATOM 703 C C . GLY A 1 89 ? 27.243 0.580 -7.056 1.00 46.16 89 GLY A C 1
ATOM 704 O O . GLY A 1 89 ? 26.714 0.930 -8.110 1.00 46.16 89 GLY A O 1
ATOM 705 N N . GLU A 1 90 ? 28.518 0.759 -6.698 1.00 35.34 90 GLU A N 1
ATOM 706 C CA . GLU A 1 90 ? 29.589 1.570 -7.320 1.00 35.34 90 GLU A CA 1
ATOM 707 C C . GLU A 1 90 ? 29.693 3.025 -6.837 1.00 35.34 90 GLU A C 1
ATOM 709 O O . GLU A 1 90 ? 28.894 3.892 -7.258 1.00 35.34 90 GLU A O 1
#

pLDDT: mean 76.29, std 13.67, range [35.34, 93.56]

Secondary structure (DSSP, 8-state):
--HHHHHHHHHHHHHHHHHHHHHHHHTTSS-HHHHHHHHHHHHHHS--SHHHHHHHHHHHHHHHHHHTT--HHHHHHHHHHHHHGGG---